Protein AF-A0A1J5K9E0-F1 (afdb_monomer)

Structure (mmCIF, N/CA/C/O backbone):
data_AF-A0A1J5K9E0-F1
#
_entry.id   AF-A0A1J5K9E0-F1
#
loop_
_atom_site.group_PDB
_atom_site.id
_atom_site.type_symbol
_atom_site.label_atom_id
_atom_site.label_alt_id
_atom_site.label_comp_id
_atom_site.label_asym_id
_atom_site.label_entity_id
_atom_site.label_seq_id
_atom_site.pdbx_PDB_ins_code
_atom_site.Cartn_x
_atom_site.Cartn_y
_atom_site.Cartn_z
_atom_site.occupancy
_atom_site.B_iso_or_equiv
_atom_site.auth_seq_id
_atom_site.auth_comp_id
_atom_site.auth_asym_id
_atom_site.auth_atom_id
_atom_site.pdbx_PDB_model_num
ATOM 1 N N . MET A 1 1 ? -4.590 12.497 -2.319 1.00 60.62 1 MET A N 1
ATOM 2 C CA . MET A 1 1 ? -5.414 12.816 -1.124 1.00 60.62 1 MET A CA 1
ATOM 3 C C . MET A 1 1 ? -6.611 11.875 -1.114 1.00 60.62 1 MET A C 1
ATOM 5 O O . MET A 1 1 ? -7.280 11.791 -2.140 1.00 60.62 1 MET A O 1
ATOM 9 N N . PHE A 1 2 ? -6.837 11.130 -0.029 1.00 71.62 2 PHE A N 1
ATOM 10 C CA . PHE A 1 2 ? -7.939 10.163 0.060 1.00 71.62 2 PHE A CA 1
ATOM 11 C C . PHE A 1 2 ? -9.288 10.854 0.249 1.00 71.62 2 PHE A C 1
ATOM 13 O O . PHE A 1 2 ? -9.370 11.918 0.860 1.00 71.62 2 PHE A O 1
ATOM 20 N N . LYS A 1 3 ? -10.348 10.250 -0.300 1.00 73.12 3 LYS A N 1
ATOM 21 C CA . LYS A 1 3 ? -11.712 10.799 -0.235 1.00 73.12 3 LYS A CA 1
ATOM 22 C C . LYS A 1 3 ? -12.444 10.453 1.067 1.00 73.12 3 LYS A C 1
ATOM 24 O O . LYS A 1 3 ? -13.487 11.044 1.328 1.00 73.12 3 LYS A O 1
ATOM 29 N N . SER A 1 4 ? -11.937 9.513 1.865 1.00 79.62 4 SER A N 1
ATOM 30 C CA . SER A 1 4 ? -12.522 9.133 3.154 1.00 79.62 4 SER A CA 1
ATOM 31 C C . SER A 1 4 ? -11.444 8.811 4.188 1.00 79.62 4 SER A C 1
ATOM 33 O O . SER A 1 4 ? -10.346 8.391 3.830 1.00 79.62 4 SER A O 1
ATOM 35 N N . HIS A 1 5 ? -11.788 8.944 5.470 1.00 82.81 5 HIS A N 1
ATOM 36 C CA . HIS A 1 5 ? -10.924 8.506 6.570 1.00 82.81 5 HIS A CA 1
ATOM 37 C C . HIS A 1 5 ? -10.634 7.001 6.502 1.00 82.81 5 HIS A C 1
ATOM 39 O O . HIS A 1 5 ? -9.488 6.607 6.613 1.00 82.81 5 HIS A O 1
ATOM 45 N N . ILE A 1 6 ? -11.627 6.180 6.143 1.00 83.62 6 ILE A N 1
ATOM 46 C CA . ILE A 1 6 ? -11.459 4.725 5.981 1.00 83.62 6 ILE A CA 1
ATOM 47 C C . ILE A 1 6 ? -10.386 4.381 4.937 1.00 83.62 6 ILE A C 1
ATOM 49 O O . ILE A 1 6 ? -9.574 3.492 5.152 1.00 83.62 6 ILE A O 1
ATOM 53 N N . THR A 1 7 ? -10.364 5.078 3.795 1.00 82.62 7 THR A N 1
ATOM 54 C CA . THR A 1 7 ? -9.328 4.825 2.774 1.00 82.62 7 THR A CA 1
ATOM 55 C C . THR A 1 7 ? -7.955 5.306 3.222 1.00 82.62 7 THR A C 1
ATOM 57 O O . THR A 1 7 ? -6.954 4.710 2.851 1.00 82.62 7 THR A O 1
ATOM 60 N N . GLN A 1 8 ? -7.889 6.349 4.044 1.00 84.88 8 GLN A N 1
ATOM 61 C CA . GLN A 1 8 ? -6.631 6.763 4.649 1.00 84.88 8 GLN A CA 1
ATOM 62 C C . GLN A 1 8 ? -6.121 5.739 5.674 1.00 84.88 8 GLN A C 1
ATOM 64 O O . GLN A 1 8 ? -4.939 5.416 5.637 1.00 84.88 8 GLN A O 1
ATOM 69 N N . ASP A 1 9 ? -6.996 5.203 6.524 1.00 87.38 9 ASP A N 1
ATOM 70 C CA . ASP A 1 9 ? -6.627 4.226 7.554 1.00 87.38 9 ASP A CA 1
ATOM 71 C C . ASP A 1 9 ? -6.110 2.923 6.925 1.00 87.38 9 ASP A C 1
ATOM 73 O O . ASP A 1 9 ? -5.054 2.438 7.311 1.00 87.38 9 ASP A O 1
ATOM 77 N N . LEU A 1 10 ? -6.785 2.415 5.884 1.00 85.00 10 LEU A N 1
ATOM 78 C CA . LEU A 1 10 ? -6.332 1.230 5.139 1.00 85.00 10 LEU A CA 1
ATOM 79 C C . LEU A 1 10 ? -4.971 1.443 4.467 1.00 85.00 10 LEU A C 1
ATOM 81 O O . LEU A 1 10 ? -4.170 0.518 4.360 1.00 85.00 10 LEU A O 1
ATOM 85 N N . TYR A 1 11 ? -4.713 2.655 3.978 1.00 84.19 11 TYR A N 1
ATOM 86 C CA . TYR A 1 11 ? -3.417 2.986 3.401 1.00 84.19 11 TYR A CA 1
ATOM 87 C C . TYR A 1 11 ? -2.326 3.055 4.469 1.00 84.19 11 TYR A C 1
ATOM 89 O O . TYR A 1 11 ? -1.238 2.535 4.248 1.00 84.19 11 TYR A O 1
ATOM 97 N N . ASP A 1 12 ? -2.609 3.668 5.617 1.00 85.19 12 ASP A N 1
ATOM 98 C CA . ASP A 1 12 ? -1.652 3.763 6.718 1.00 85.19 12 ASP A CA 1
ATOM 99 C C . ASP A 1 12 ? -1.348 2.364 7.301 1.00 85.19 12 ASP A C 1
ATOM 101 O O . ASP A 1 12 ? -0.180 2.030 7.481 1.00 85.19 12 ASP A O 1
ATOM 105 N N . GLU A 1 13 ? -2.358 1.497 7.446 1.00 85.69 13 GLU A N 1
ATOM 106 C CA . GLU A 1 13 ? -2.191 0.085 7.833 1.00 85.69 13 GLU A CA 1
ATOM 107 C C . GLU A 1 13 ? -1.319 -0.694 6.836 1.00 85.69 13 GLU A C 1
ATOM 109 O O . GLU A 1 13 ? -0.418 -1.439 7.229 1.00 85.69 13 GLU A O 1
ATOM 114 N N . PHE A 1 14 ?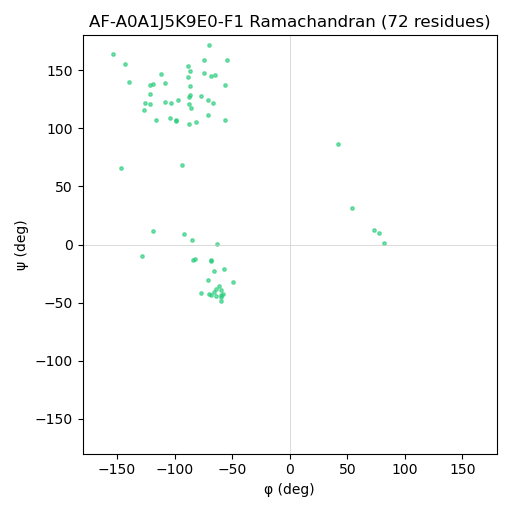 -1.543 -0.488 5.536 1.00 82.06 14 PHE A N 1
ATOM 115 C CA . PHE A 1 14 ? -0.719 -1.096 4.497 1.00 82.06 14 PHE A CA 1
ATOM 116 C C . PHE A 1 14 ? 0.750 -0.673 4.620 1.00 82.06 14 PHE A C 1
ATOM 118 O O . PHE A 1 14 ? 1.640 -1.522 4.598 1.00 82.06 14 PHE A O 1
ATOM 125 N N . LEU A 1 15 ? 1.015 0.628 4.772 1.00 81.38 15 LEU A N 1
ATOM 126 C CA . LEU A 1 15 ? 2.379 1.140 4.913 1.00 81.38 15 LEU A CA 1
ATOM 127 C C . LEU A 1 15 ? 3.084 0.553 6.135 1.00 81.38 15 LEU A C 1
ATOM 129 O O . LEU A 1 15 ? 4.227 0.113 6.018 1.00 81.38 15 LEU A O 1
ATOM 133 N N . ASP A 1 16 ? 2.391 0.510 7.272 1.00 83.50 16 ASP A N 1
ATOM 134 C CA . ASP A 1 16 ? 2.938 -0.016 8.520 1.00 83.50 16 ASP A CA 1
ATOM 135 C C . ASP A 1 16 ? 3.268 -1.512 8.404 1.00 83.50 16 ASP A C 1
ATOM 137 O O . ASP A 1 16 ? 4.310 -1.950 8.892 1.00 83.50 16 ASP A O 1
ATOM 141 N N . SER A 1 17 ? 2.439 -2.293 7.699 1.00 79.75 17 SER A N 1
ATOM 142 C CA . SER A 1 17 ? 2.653 -3.739 7.524 1.00 79.75 17 SER A CA 1
ATOM 143 C C . SER A 1 17 ? 3.902 -4.106 6.710 1.00 79.75 17 SER A C 1
ATOM 145 O O . SER A 1 17 ? 4.436 -5.203 6.873 1.00 79.75 17 SER A O 1
ATOM 147 N N . PHE A 1 18 ? 4.388 -3.186 5.872 1.00 76.50 18 PHE A N 1
ATOM 148 C CA . PHE A 1 18 ? 5.549 -3.386 4.999 1.00 76.50 18 PHE A CA 1
ATOM 149 C C . PHE A 1 18 ? 6.706 -2.415 5.291 1.00 76.50 18 PHE A C 1
ATOM 151 O O . PHE A 1 18 ? 7.641 -2.326 4.499 1.00 76.50 18 PHE A O 1
ATOM 158 N N . GLU A 1 19 ? 6.649 -1.682 6.409 1.00 78.38 19 GLU A N 1
ATOM 159 C CA . GLU A 1 19 ? 7.639 -0.665 6.806 1.00 78.38 19 GLU A CA 1
ATOM 160 C C . GLU A 1 19 ? 7.896 0.421 5.733 1.00 78.38 19 GLU A C 1
ATOM 162 O O . GLU A 1 19 ? 8.989 0.989 5.628 1.00 78.38 19 GLU A O 1
ATOM 167 N N . LEU A 1 20 ? 6.870 0.745 4.941 1.00 77.56 20 LEU A N 1
ATOM 168 C CA . LEU A 1 20 ? 6.951 1.691 3.827 1.00 77.56 20 LEU A CA 1
ATOM 169 C C . LEU A 1 20 ? 6.682 3.130 4.276 1.00 77.56 20 LEU A C 1
ATOM 171 O O . LEU A 1 20 ? 5.952 3.408 5.230 1.00 77.56 20 LEU A O 1
ATOM 175 N N . LYS A 1 21 ? 7.235 4.102 3.548 1.00 76.56 21 LYS A N 1
ATOM 176 C CA . LYS A 1 21 ? 7.069 5.535 3.843 1.00 76.56 21 LYS A CA 1
ATOM 177 C C . LYS A 1 21 ? 6.169 6.198 2.812 1.00 76.56 21 LYS A C 1
ATOM 179 O O . LYS A 1 21 ? 6.361 6.053 1.617 1.00 76.56 21 LYS A O 1
ATOM 184 N N . LYS A 1 22 ? 5.276 7.095 3.249 1.00 73.56 22 LYS A N 1
ATOM 185 C CA . LYS A 1 22 ? 4.358 7.852 2.361 1.00 73.56 22 LYS A CA 1
ATOM 186 C C . LYS A 1 22 ? 5.035 8.529 1.158 1.00 73.56 22 LYS A C 1
ATOM 188 O O . LYS A 1 22 ? 4.412 8.659 0.113 1.00 73.56 22 LYS A O 1
ATOM 193 N N . LYS A 1 23 ? 6.292 8.967 1.307 1.00 69.56 23 LYS A N 1
ATOM 194 C CA . LYS A 1 23 ? 7.096 9.606 0.246 1.00 69.56 23 LYS A CA 1
ATOM 195 C C . LYS A 1 23 ? 7.492 8.664 -0.901 1.00 69.56 23 LYS A C 1
ATOM 197 O O . LYS A 1 23 ? 7.989 9.138 -1.914 1.00 69.56 23 LYS A O 1
ATOM 202 N N . GLU A 1 24 ? 7.327 7.361 -0.708 1.00 65.69 24 GLU A N 1
ATOM 203 C CA . GLU A 1 24 ? 7.682 6.305 -1.657 1.00 65.69 24 GLU A CA 1
ATOM 204 C C . GLU A 1 24 ? 6.598 6.108 -2.724 1.00 65.69 24 GLU A C 1
ATOM 206 O O . GLU A 1 24 ? 6.848 5.508 -3.760 1.00 65.69 24 GLU A O 1
ATOM 211 N N . PHE A 1 25 ? 5.411 6.682 -2.534 1.00 70.50 25 PHE A N 1
ATOM 212 C CA . PHE A 1 25 ? 4.299 6.541 -3.464 1.00 70.50 25 PHE A CA 1
ATOM 213 C C . PHE A 1 25 ? 3.969 7.860 -4.171 1.00 70.50 25 PHE A C 1
ATOM 215 O O . PHE A 1 25 ? 4.076 8.946 -3.593 1.00 70.50 25 PHE A O 1
ATOM 222 N N . THR A 1 26 ? 3.530 7.776 -5.434 1.00 68.56 26 THR A N 1
ATOM 223 C CA . THR A 1 26 ? 2.973 8.931 -6.163 1.00 68.56 26 THR A CA 1
ATOM 224 C C . THR A 1 26 ? 1.815 9.587 -5.405 1.00 68.56 26 THR A C 1
ATOM 226 O O . THR A 1 26 ? 1.160 8.951 -4.583 1.00 68.56 26 THR A O 1
ATOM 229 N N . PRO A 1 27 ? 1.489 10.861 -5.697 1.00 66.25 27 PRO A N 1
ATOM 230 C CA . PRO A 1 27 ? 0.537 11.663 -4.913 1.00 66.25 27 PRO A CA 1
ATOM 231 C C . PRO A 1 27 ? -0.923 11.161 -4.871 1.00 66.25 27 PRO A C 1
ATOM 233 O O . PRO A 1 27 ? -1.788 11.824 -4.283 1.00 66.25 27 PRO A O 1
ATOM 236 N N . SER A 1 28 ? -1.256 10.043 -5.519 1.00 73.19 28 SER A N 1
ATOM 237 C CA . SER A 1 28 ? -2.623 9.511 -5.597 1.00 73.19 28 SER A CA 1
ATOM 238 C C . SER A 1 28 ? -2.652 7.975 -5.626 1.00 73.19 28 SER A C 1
ATOM 240 O O . SER A 1 28 ? -3.061 7.405 -6.637 1.00 73.19 28 SER A O 1
ATOM 242 N N . PRO A 1 29 ? -2.232 7.299 -4.539 1.00 79.06 29 PRO A N 1
ATOM 243 C CA . PRO A 1 29 ? -2.405 5.858 -4.416 1.00 79.06 29 PRO A CA 1
ATOM 244 C C . PRO A 1 29 ? -3.898 5.505 -4.348 1.00 79.06 29 PRO A C 1
ATOM 246 O O . PRO A 1 29 ? -4.712 6.253 -3.792 1.00 79.06 29 PRO A O 1
ATOM 249 N N . PHE A 1 30 ? -4.253 4.357 -4.911 1.00 80.31 30 PHE A N 1
ATOM 250 C CA . PHE A 1 30 ? -5.576 3.757 -4.810 1.00 80.31 30 PHE A CA 1
ATOM 251 C C . PHE A 1 30 ? -5.495 2.532 -3.904 1.00 80.31 30 PHE A C 1
ATOM 253 O O . PHE A 1 30 ? -4.726 1.617 -4.174 1.00 80.31 30 PHE A O 1
ATOM 260 N N . VAL A 1 31 ? -6.282 2.521 -2.831 1.00 81.44 31 VAL A N 1
ATOM 261 C CA . VAL A 1 31 ? -6.301 1.446 -1.834 1.00 81.44 31 VAL A CA 1
ATOM 262 C C . VAL A 1 31 ? -7.680 0.807 -1.776 1.00 81.44 31 VAL A C 1
ATOM 264 O O . VAL A 1 31 ? -8.697 1.507 -1.833 1.00 81.44 31 VAL A O 1
ATOM 267 N N . PHE A 1 32 ? -7.716 -0.518 -1.680 1.00 82.19 32 PHE A N 1
ATOM 268 C CA . PHE A 1 32 ? -8.948 -1.295 -1.586 1.00 82.19 32 PHE A CA 1
ATOM 269 C C . PHE A 1 32 ? -8.709 -2.624 -0.862 1.00 82.19 32 PHE A C 1
ATOM 271 O O . PHE A 1 32 ? -7.573 -3.067 -0.722 1.00 82.19 32 PHE A O 1
ATOM 278 N N . VAL A 1 33 ? -9.794 -3.255 -0.418 1.00 84.50 33 VAL A N 1
ATOM 279 C CA . VAL A 1 33 ? -9.786 -4.629 0.097 1.00 84.50 33 VAL A CA 1
ATOM 280 C C . VAL A 1 33 ? -10.215 -5.550 -1.040 1.00 84.50 33 VAL A C 1
ATOM 282 O O . VAL A 1 33 ? -11.272 -5.324 -1.636 1.00 84.50 33 VAL A O 1
ATOM 285 N N . ASP A 1 34 ? -9.403 -6.549 -1.376 1.00 82.25 34 ASP A N 1
ATOM 286 C CA . ASP A 1 34 ? -9.752 -7.517 -2.415 1.00 82.25 34 ASP A CA 1
ATOM 287 C C . ASP A 1 34 ? -10.875 -8.437 -1.908 1.00 82.25 34 ASP A C 1
ATOM 289 O O . ASP A 1 34 ? -10.741 -9.060 -0.854 1.0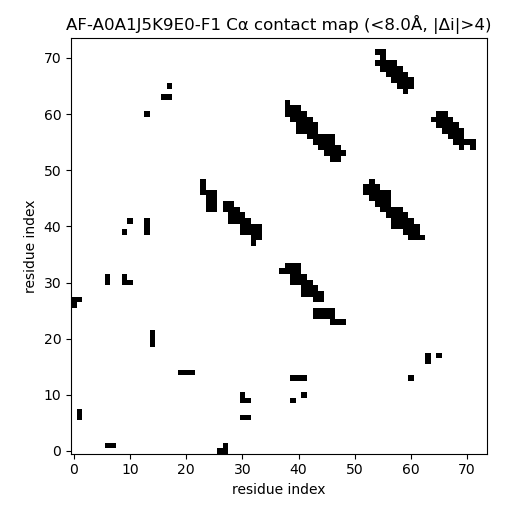0 82.25 34 ASP A O 1
ATOM 293 N N . PRO A 1 35 ? -12.009 -8.529 -2.621 1.00 83.94 35 PRO A N 1
ATOM 294 C CA . PRO A 1 35 ? -13.137 -9.346 -2.183 1.00 83.94 35 PRO A CA 1
ATOM 295 C C . PRO A 1 35 ? -12.859 -10.858 -2.217 1.00 83.94 35 PRO A C 1
ATOM 297 O O . PRO A 1 35 ? -13.649 -11.624 -1.667 1.00 83.94 35 PRO A O 1
ATOM 300 N N . THR A 1 36 ? -11.788 -11.298 -2.878 1.00 85.50 36 THR A N 1
ATOM 301 C CA . THR A 1 36 ? -11.426 -12.712 -3.046 1.00 85.50 36 THR A CA 1
ATOM 302 C C . THR A 1 36 ? -10.793 -13.287 -1.783 1.00 85.50 36 THR A C 1
ATOM 304 O O . THR A 1 36 ? -11.092 -14.419 -1.408 1.00 85.50 36 THR A O 1
ATOM 307 N N . ASP A 1 37 ? -9.918 -12.514 -1.140 1.00 83.88 37 ASP A N 1
ATOM 308 C CA . ASP A 1 37 ? -9.075 -12.961 -0.025 1.00 83.88 37 ASP A CA 1
ATOM 309 C C . ASP A 1 37 ? -9.158 -12.051 1.217 1.00 83.88 37 ASP A C 1
ATOM 311 O O . ASP A 1 37 ? -8.711 -12.440 2.295 1.00 83.88 37 ASP A O 1
ATOM 315 N N . GLY A 1 38 ? -9.795 -10.881 1.106 1.00 82.50 38 GLY A N 1
ATOM 316 C CA . GLY A 1 38 ? -9.938 -9.917 2.194 1.00 82.50 38 GLY A CA 1
ATOM 317 C C . GLY A 1 38 ? -8.679 -9.093 2.463 1.00 82.50 38 GLY A C 1
ATOM 318 O O . GLY A 1 38 ? -8.635 -8.385 3.470 1.00 82.50 38 GLY A O 1
ATOM 319 N N . PHE A 1 39 ? -7.664 -9.165 1.598 1.00 82.62 39 PHE A N 1
ATOM 320 C CA . PHE A 1 39 ? -6.398 -8.472 1.805 1.00 82.62 39 PHE A CA 1
ATOM 321 C C . PHE A 1 39 ? -6.399 -7.040 1.275 1.00 82.62 39 PHE A C 1
ATOM 323 O O . PHE A 1 39 ? -7.059 -6.707 0.286 1.00 82.62 39 PHE A O 1
ATOM 330 N N . ILE A 1 40 ? -5.623 -6.180 1.940 1.00 80.88 40 ILE A N 1
ATOM 331 C CA . ILE A 1 40 ? -5.445 -4.785 1.541 1.00 80.88 40 ILE A CA 1
ATOM 332 C C . ILE A 1 40 ? -4.492 -4.734 0.346 1.00 80.88 40 ILE A C 1
ATOM 334 O O . ILE A 1 40 ? -3.382 -5.266 0.376 1.00 80.88 40 ILE A O 1
ATOM 338 N N . ARG A 1 41 ? -4.916 -4.059 -0.720 1.00 80.12 41 ARG A N 1
ATOM 339 C CA . ARG A 1 41 ? -4.119 -3.846 -1.930 1.00 80.12 41 ARG A CA 1
ATOM 340 C C . ARG A 1 41 ? -3.955 -2.361 -2.190 1.00 80.12 41 ARG A C 1
ATOM 342 O O . ARG A 1 41 ? -4.919 -1.596 -2.092 1.00 80.12 41 ARG A O 1
ATOM 349 N N . VAL A 1 42 ? -2.739 -1.964 -2.557 1.00 79.44 42 VAL A N 1
ATOM 350 C CA . VAL A 1 42 ? -2.395 -0.584 -2.902 1.00 79.44 42 VAL A CA 1
ATOM 351 C C . VAL A 1 42 ? -1.854 -0.536 -4.323 1.00 79.44 42 VAL A C 1
ATOM 353 O O . VAL A 1 42 ? -0.851 -1.153 -4.663 1.00 79.44 42 VAL A O 1
ATOM 356 N N . VAL A 1 43 ? -2.512 0.242 -5.174 1.00 77.50 43 VAL A N 1
ATOM 357 C CA . VAL A 1 43 ? -2.048 0.560 -6.524 1.00 77.50 43 VAL A CA 1
ATOM 358 C C . VAL A 1 43 ? -1.477 1.964 -6.502 1.00 77.50 43 VAL A C 1
ATOM 360 O O . VAL A 1 43 ? -2.187 2.924 -6.192 1.00 77.50 43 VAL A O 1
ATOM 363 N N . ALA A 1 44 ? -0.210 2.104 -6.869 1.00 72.88 44 ALA A N 1
ATOM 364 C CA . ALA A 1 44 ? 0.429 3.403 -6.936 1.00 72.88 44 ALA A CA 1
ATOM 365 C C . ALA A 1 44 ? 1.331 3.519 -8.166 1.00 72.88 44 ALA A C 1
ATOM 367 O O . ALA A 1 44 ? 2.058 2.603 -8.548 1.00 72.88 44 ALA A O 1
ATOM 368 N N . GLY A 1 45 ? 1.295 4.688 -8.804 1.00 63.00 45 GLY A N 1
ATOM 369 C CA . GLY A 1 45 ? 2.285 5.025 -9.820 1.00 63.00 45 GLY A CA 1
ATOM 370 C C . GLY A 1 45 ? 3.654 5.212 -9.166 1.00 63.00 45 GLY A C 1
ATOM 371 O O . GLY A 1 45 ? 3.720 5.717 -8.048 1.00 63.00 45 GLY A O 1
ATOM 372 N N . SER A 1 46 ? 4.717 4.825 -9.863 1.00 61.88 46 SER A N 1
ATOM 373 C CA . SER A 1 46 ? 6.115 5.201 -9.618 1.00 61.88 46 SER A CA 1
ATOM 374 C C . SER A 1 46 ? 6.577 5.214 -8.153 1.00 61.88 46 SER A C 1
ATOM 376 O O . SER A 1 46 ? 6.617 6.274 -7.530 1.00 61.88 46 SER A O 1
ATOM 378 N N . TYR A 1 47 ? 7.013 4.059 -7.646 1.00 60.06 47 TYR A N 1
ATOM 379 C CA . TYR A 1 47 ? 7.964 3.996 -6.532 1.00 60.06 47 TYR A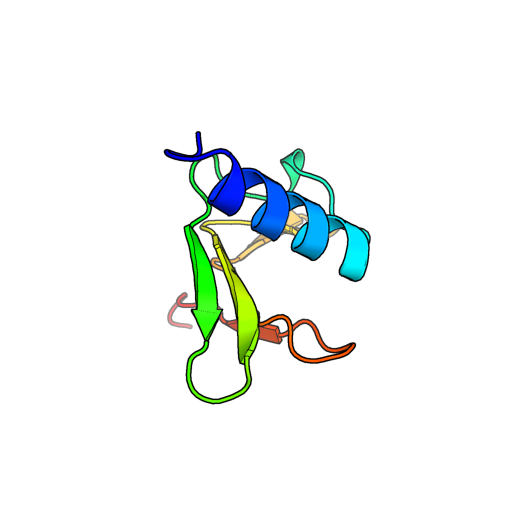 CA 1
ATOM 380 C C . TYR A 1 47 ? 9.390 4.056 -7.079 1.00 60.06 47 TYR A C 1
ATOM 382 O O . TYR A 1 47 ? 9.705 3.417 -8.086 1.00 60.06 47 TYR A O 1
ATOM 390 N N . MET A 1 48 ? 10.239 4.843 -6.424 1.00 56.88 48 MET A N 1
ATOM 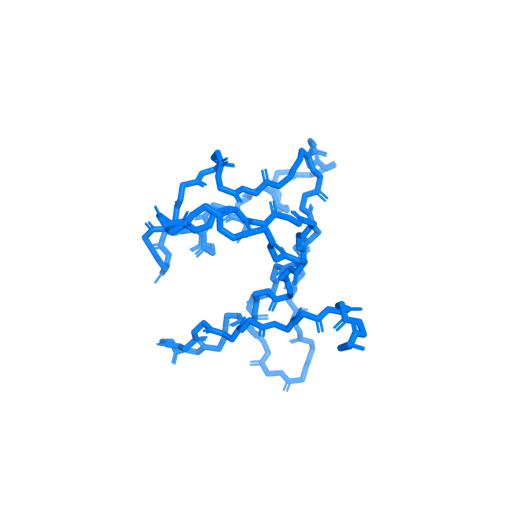391 C CA . MET A 1 48 ? 11.674 4.885 -6.675 1.00 56.88 48 MET A CA 1
ATOM 392 C C . MET A 1 48 ? 12.349 4.131 -5.533 1.00 56.88 48 MET A C 1
ATOM 394 O O . MET A 1 48 ? 12.336 4.608 -4.398 1.00 56.88 48 MET A O 1
ATOM 398 N N . ASN A 1 49 ? 12.881 2.944 -5.824 1.00 59.47 49 ASN A N 1
ATOM 399 C CA . ASN A 1 49 ? 13.620 2.177 -4.824 1.00 59.47 49 ASN A CA 1
ATOM 400 C C . ASN A 1 49 ? 14.971 2.842 -4.505 1.00 59.47 49 ASN A C 1
ATOM 402 O O . ASN A 1 49 ? 15.379 3.793 -5.177 1.00 59.47 49 ASN A O 1
ATOM 406 N N . GLU A 1 50 ? 15.680 2.348 -3.485 1.00 56.56 50 GLU A N 1
ATOM 407 C CA . GLU A 1 50 ? 16.995 2.888 -3.094 1.00 56.56 50 GLU A CA 1
ATOM 408 C C . GLU A 1 50 ? 18.030 2.864 -4.243 1.00 56.56 50 GLU A C 1
ATOM 410 O O . GLU A 1 50 ? 18.952 3.677 -4.253 1.00 56.56 50 GLU A O 1
ATOM 415 N N . ASP A 1 51 ? 17.822 2.021 -5.263 1.00 57.56 51 ASP A N 1
ATOM 416 C CA . ASP A 1 51 ? 18.646 1.936 -6.478 1.00 57.56 51 ASP A CA 1
ATOM 417 C C . ASP A 1 51 ? 18.265 2.950 -7.577 1.00 57.56 51 ASP A C 1
ATOM 419 O O . ASP A 1 51 ? 18.811 2.912 -8.684 1.00 57.56 51 ASP A O 1
ATOM 423 N N . GLY A 1 52 ? 17.309 3.847 -7.323 1.00 54.41 52 GLY A N 1
ATOM 424 C CA . GLY A 1 52 ? 16.919 4.906 -8.258 1.00 54.41 52 GLY A CA 1
ATOM 425 C C . GLY A 1 52 ? 16.112 4.434 -9.473 1.00 54.41 52 GLY A C 1
ATOM 426 O O . GLY A 1 52 ? 15.934 5.204 -10.421 1.00 54.41 52 GLY A O 1
ATOM 427 N N . LYS A 1 53 ? 15.607 3.194 -9.480 1.00 52.59 53 LYS A N 1
ATOM 428 C CA . LYS A 1 53 ? 14.742 2.686 -10.555 1.00 52.59 53 LYS A CA 1
ATOM 429 C C . LYS A 1 53 ? 13.282 3.027 -10.253 1.00 52.59 53 LYS A C 1
ATOM 431 O O . LYS A 1 53 ? 12.785 2.749 -9.166 1.00 52.59 53 LYS A O 1
ATOM 436 N N . GLY A 1 54 ? 12.612 3.661 -11.216 1.00 52.25 54 GLY A N 1
ATOM 437 C CA . GLY A 1 54 ? 11.193 4.007 -11.134 1.00 52.25 54 GLY A CA 1
ATOM 438 C C . GLY A 1 54 ? 10.318 2.859 -11.627 1.00 52.25 54 GLY A C 1
ATOM 439 O O . GLY A 1 54 ? 10.434 2.459 -12.784 1.00 52.25 54 GLY A O 1
ATOM 440 N N . TYR A 1 55 ? 9.433 2.357 -10.773 1.00 54.94 55 TYR A N 1
ATOM 441 C CA . TYR A 1 55 ? 8.510 1.267 -11.089 1.00 54.94 55 TYR A CA 1
ATOM 442 C C . TYR A 1 55 ? 7.066 1.722 -10.898 1.00 54.94 55 TYR A C 1
ATOM 444 O O . TYR A 1 55 ? 6.716 2.240 -9.841 1.00 54.94 55 TYR A O 1
ATOM 452 N N . THR A 1 56 ? 6.199 1.516 -11.890 1.00 52.47 56 THR A N 1
ATOM 453 C CA . THR A 1 56 ? 4.756 1.450 -11.622 1.00 52.47 56 THR A CA 1
ATOM 454 C C . THR A 1 56 ? 4.541 0.197 -10.789 1.00 52.47 56 THR A C 1
ATOM 456 O O . THR A 1 56 ? 4.955 -0.865 -11.232 1.00 52.47 56 THR A O 1
ATOM 459 N N . THR A 1 57 ? 3.974 0.313 -9.591 1.00 56.56 57 THR A N 1
ATOM 460 C CA . THR A 1 57 ? 3.886 -0.816 -8.662 1.00 56.56 57 THR A CA 1
ATOM 461 C C . THR A 1 57 ? 2.438 -0.998 -8.237 1.00 56.56 57 TH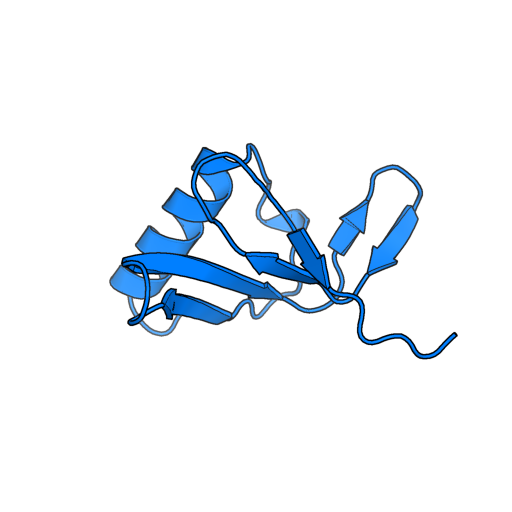R A C 1
ATOM 463 O O . THR A 1 57 ? 1.851 -0.144 -7.571 1.00 56.56 57 THR A O 1
ATOM 466 N N . VAL A 1 58 ? 1.847 -2.134 -8.605 1.00 55.38 58 VAL A N 1
ATOM 467 C CA . VAL A 1 58 ? 0.724 -2.686 -7.840 1.00 55.38 58 VAL A CA 1
ATOM 468 C C . VAL A 1 58 ? 1.342 -3.416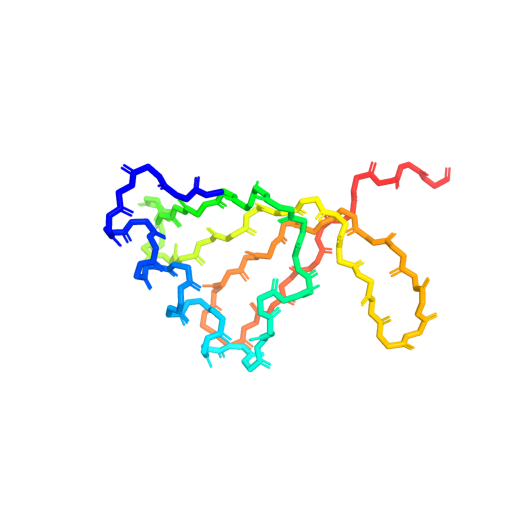 -6.661 1.00 55.38 58 VAL A C 1
ATOM 470 O O . VAL A 1 58 ? 1.936 -4.470 -6.855 1.00 55.38 58 VAL A O 1
ATOM 473 N N . SER A 1 59 ? 1.248 -2.834 -5.474 1.00 56.31 59 SER A N 1
ATOM 474 C CA . SER 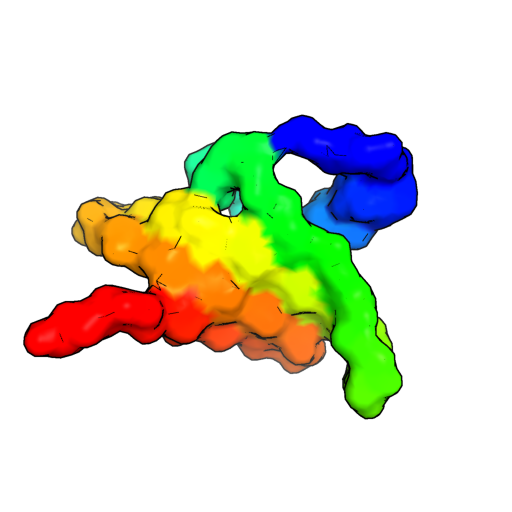A 1 59 ? 1.673 -3.471 -4.238 1.00 56.31 59 SER A CA 1
ATOM 475 C C . SER A 1 59 ? 0.499 -4.289 -3.698 1.00 56.31 59 SER A C 1
ATOM 477 O O . SER A 1 59 ? -0.488 -3.751 -3.188 1.00 56.31 59 SER A O 1
ATOM 479 N N . VAL A 1 60 ? 0.569 -5.607 -3.873 1.00 59.56 60 VAL A N 1
ATOM 480 C CA . VAL A 1 60 ? -0.411 -6.544 -3.310 1.00 59.56 60 VAL A CA 1
ATOM 481 C C . VAL A 1 60 ? 0.026 -6.877 -1.893 1.00 59.56 60 VAL A C 1
ATOM 483 O O . VAL A 1 60 ? 1.107 -7.421 -1.715 1.00 59.56 60 VAL A O 1
ATOM 486 N N . GLY A 1 61 ? -0.789 -6.543 -0.895 1.00 56.12 61 GLY A N 1
ATOM 487 C CA . GLY A 1 61 ? -0.519 -6.890 0.495 1.00 56.12 61 GLY A CA 1
ATOM 488 C C . GLY A 1 61 ? -1.185 -8.199 0.874 1.00 56.12 61 GLY A C 1
ATOM 489 O O . GLY A 1 61 ? -2.126 -8.180 1.654 1.00 56.12 61 GLY A O 1
ATOM 49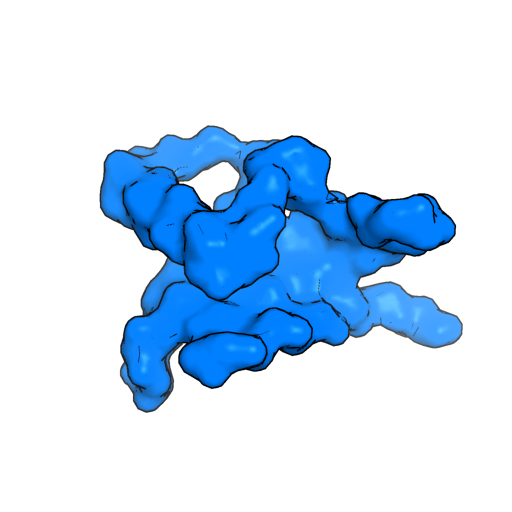0 N N . ALA A 1 62 ? -0.735 -9.329 0.324 1.00 54.78 62 ALA A N 1
ATOM 491 C CA . ALA A 1 62 ? -1.029 -10.626 0.940 1.00 54.78 62 ALA A CA 1
ATOM 492 C C . ALA A 1 62 ? -0.137 -10.787 2.195 1.00 54.78 62 ALA A C 1
ATOM 494 O O . ALA A 1 62 ? 0.876 -10.092 2.298 1.00 54.78 62 ALA A O 1
ATOM 495 N N . PRO A 1 63 ? -0.465 -11.650 3.176 1.00 56.72 63 PRO A N 1
ATOM 496 C CA . PRO A 1 63 ? 0.253 -11.713 4.446 1.00 56.72 63 PRO A CA 1
ATOM 497 C C . PRO A 1 63 ? 1.751 -11.949 4.232 1.00 56.72 63 PRO A C 1
ATOM 499 O O . PRO A 1 63 ? 2.167 -13.052 3.887 1.00 56.72 63 PRO A O 1
ATOM 502 N N . GLY A 1 64 ? 2.551 -10.907 4.464 1.00 57.59 64 GLY A N 1
ATOM 503 C CA . GLY A 1 64 ? 4.012 -10.971 4.477 1.00 57.59 64 GLY A CA 1
ATOM 504 C C . GLY A 1 64 ? 4.719 -10.919 3.120 1.00 57.59 64 GLY A C 1
ATOM 505 O O . GLY A 1 64 ? 5.947 -10.962 3.113 1.00 57.59 64 GLY A O 1
ATOM 506 N N . GLU A 1 65 ? 4.011 -10.792 1.995 1.00 67.50 65 GLU A N 1
ATOM 507 C CA . GLU A 1 65 ? 4.647 -10.718 0.672 1.00 67.50 65 GLU A CA 1
ATOM 508 C C . GLU A 1 65 ? 4.206 -9.468 -0.087 1.00 67.50 65 GLU A C 1
ATOM 510 O O . GLU A 1 65 ? 3.022 -9.259 -0.340 1.00 67.50 65 GLU A O 1
ATOM 515 N N . LEU A 1 66 ? 5.191 -8.643 -0.450 1.00 70.75 66 LEU A N 1
ATOM 516 C CA . LEU A 1 66 ? 5.013 -7.456 -1.273 1.00 70.75 66 LEU A CA 1
ATOM 517 C C . LEU A 1 66 ? 5.399 -7.795 -2.715 1.00 70.75 66 LEU A C 1
ATOM 519 O O . LEU A 1 66 ? 6.580 -7.944 -3.032 1.00 70.75 66 LEU A O 1
ATOM 523 N N . GLU A 1 67 ? 4.408 -7.917 -3.593 1.00 68.75 67 GLU A N 1
ATOM 524 C CA . GLU A 1 67 ? 4.650 -8.110 -5.025 1.00 68.75 67 GLU A CA 1
ATOM 525 C C . GLU A 1 67 ? 4.774 -6.760 -5.746 1.00 68.75 67 GLU A C 1
ATOM 527 O O . GLU A 1 67 ? 4.073 -5.803 -5.414 1.00 68.75 67 GLU A O 1
ATOM 532 N N . TYR A 1 68 ? 5.658 -6.687 -6.746 1.00 69.06 68 TYR A N 1
ATOM 533 C CA . TYR A 1 68 ? 5.846 -5.506 -7.585 1.00 69.06 68 TYR A CA 1
ATOM 534 C C . TYR A 1 68 ? 5.476 -5.815 -9.037 1.00 69.06 68 TYR A C 1
ATOM 536 O O . TYR A 1 68 ? 6.231 -6.475 -9.750 1.00 69.06 68 TYR A O 1
ATOM 544 N N . ILE A 1 69 ? 4.336 -5.298 -9.500 1.00 63.50 69 ILE A N 1
ATOM 545 C CA . ILE A 1 69 ? 3.894 -5.469 -10.893 1.00 63.50 69 ILE A CA 1
ATOM 546 C C . ILE A 1 69 ? 4.236 -4.217 -11.703 1.00 63.50 69 ILE A C 1
ATOM 548 O O . ILE A 1 69 ? 3.548 -3.206 -11.574 1.00 63.50 69 ILE A O 1
ATOM 552 N N . SER A 1 70 ? 5.260 -4.310 -12.559 1.00 60.34 70 SER A N 1
ATOM 553 C CA . SER A 1 70 ? 5.639 -3.256 -13.511 1.00 60.34 70 SER A CA 1
ATOM 554 C C . SER A 1 70 ? 4.862 -3.383 -14.819 1.00 60.34 70 SER A C 1
ATOM 556 O O . SER A 1 70 ? 4.868 -4.438 -15.447 1.00 60.34 70 SER A O 1
ATOM 558 N N . THR A 1 71 ? 4.238 -2.291 -15.267 1.00 58.00 71 THR A N 1
ATOM 559 C CA . THR A 1 71 ? 3.603 -2.198 -16.595 1.00 58.00 71 THR A CA 1
ATOM 560 C C . THR A 1 71 ? 4.540 -1.643 -17.671 1.00 58.00 71 THR A C 1
ATOM 562 O O . THR A 1 71 ? 4.077 -1.316 -18.761 1.00 58.00 71 THR A O 1
ATOM 565 N N . ALA A 1 72 ? 5.835 -1.472 -17.384 1.00 51.69 72 ALA A N 1
ATOM 566 C CA . ALA A 1 72 ? 6.797 -1.106 -18.417 1.00 51.69 72 ALA A CA 1
ATOM 567 C C . ALA A 1 72 ? 7.004 -2.308 -19.351 1.00 51.69 72 ALA A C 1
ATOM 569 O O . ALA A 1 72 ? 7.561 -3.326 -18.935 1.00 51.69 72 ALA A O 1
ATOM 570 N N . GLU A 1 73 ? 6.536 -2.195 -20.598 1.00 47.94 73 GLU A N 1
ATOM 571 C CA . GLU A 1 73 ? 6.976 -3.093 -21.666 1.00 47.94 73 GLU A CA 1
ATOM 572 C C . GLU A 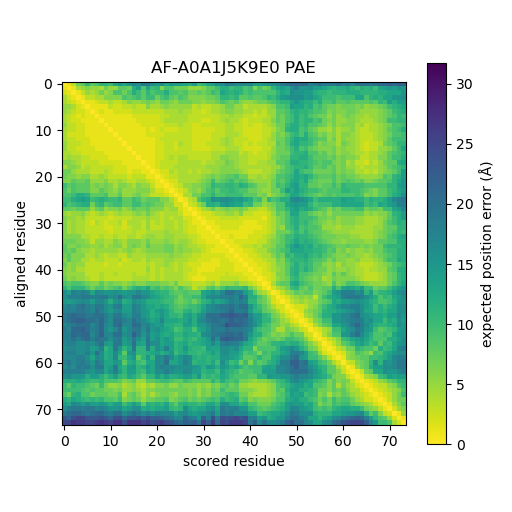1 73 ? 8.505 -3.013 -21.778 1.00 47.94 73 GLU A C 1
ATOM 574 O O . GLU A 1 73 ? 9.097 -1.940 -21.638 1.00 47.94 73 GLU A O 1
ATOM 579 N N . SER A 1 74 ? 9.122 -4.183 -21.933 1.00 43.25 74 SER A N 1
ATOM 580 C CA . SER A 1 74 ? 10.574 -4.381 -22.027 1.00 43.25 74 SER A CA 1
ATOM 581 C C . SER A 1 74 ? 11.171 -3.735 -23.271 1.00 43.25 74 SER A C 1
ATOM 583 O O . SER A 1 74 ? 10.507 -3.789 -24.330 1.00 43.25 74 SER A O 1
#

Sequence (74 aa):
MFKSHITQDLYDEFLDSFELKKKEFTPSPFVFVDPTDGFIRVVAGSYMNEDGKGYTTVSVGAPGELEYISTAES

Solvent-accessible surface area (backbone atoms only — not comparable to full-atom values): 4477 Å² total; per-residue (Å²): 109,71,95,42,70,68,51,44,51,58,45,52,52,53,28,63,77,69,76,53,57,82,88,46,46,38,84,67,62,48,64,50,67,42,89,89,79,68,35,53,33,40,40,28,53,48,31,58,49,100,84,70,52,75,33,42,28,44,37,42,43,50,96,94,47,81,46,77,49,63,81,73,80,131

Mean predicted aligned error: 8.57 Å

Nearest PDB structures (foldseek):
  6be2-assembly1_H  TM=2.313E-01  e=1.780E+00  Homo sapiens

Secondary structure (DSSP, 8-state):
--SSHHHHHHHHHHHHHTT--GGGS-S--EEEE-TTT--EEEEEEEEE-TT--EEEEEEEEETTEEEEE-----

pLDDT: mean 70.33, std 11.96, range [43.25, 87.38]

Foldseek 3Di:
DDPDPVQVVLVVVLCVQVVHDPVQFDPDKDWDQDPVQRFIWIFGAWGQPPVRDTFRAGFTDDPPDTDGDGPDDD

Radius of gyration: 12.11 Å; Cα contacts (8 Å, |Δi|>4): 118; chains: 1; bounding box: 32×26×30 Å